Protein AF-A0A2N9Y0C2-F1 (afdb_monomer)

Sequence (133 aa):
MDKVYLPRIENPTVEQMQQYLEILRTNNGFLSLWKQLKSEPTSPGMEITLYSDNHETDIQTYMVLLGEETEEGYDVRTFYNPVAPCNPEAPEGMTYMLGDCFAASSTVRNFTMVIHVFAEFLTTGDVSKNLLN

Nearest PDB structures (foldseek):
  2f41-assembly2_C  TM=2.797E-01  e=4.053E+00  Bacillus subtilis
  3aa6-assembly1_B  TM=2.263E-01  e=3.003E+00  Gallus gallus
  5adx-assembly1_L  TM=2.136E-01  e=2.509E+00  Sus scrofa
  1bvq-assembly1_A  TM=3.627E-01  e=8.835E+00  Pseudomonas sp. CBS3
  6bju-assembly2_C  TM=3.616E-01  e=8.321E+00  Pseudomonas sp. EGD-AKN5

Mean predicted aligned error: 5.55 Å

Secondary structure (DSSP, 8-state):
-PPPPPPP-SS--HHHHHHHHHHHTTS-EEEEEEEESSSSTTSPEEEEEEEEE-TTTSS-EEEEEEEEE-SSSEEEEE-----BTTBTTS--SEEEETTEEEEGGGEES-HHHHHHHHHHHHHHSS--TTT--

Structure (mmCIF, N/CA/C/O backbone):
data_AF-A0A2N9Y0C2-F1
#
_entry.id   AF-A0A2N9Y0C2-F1
#
loop_
_atom_site.group_PDB
_atom_site.id
_atom_site.type_symbol
_atom_site.label_atom_id
_atom_site.label_alt_id
_atom_site.label_comp_id
_atom_site.label_asym_id
_atom_site.label_entity_id
_atom_site.label_seq_id
_atom_site.pdbx_PDB_ins_code
_atom_site.Cartn_x
_atom_site.Cartn_y
_atom_site.Cartn_z
_atom_site.occupancy
_atom_site.B_iso_or_equiv
_atom_site.auth_seq_id
_atom_site.auth_comp_id
_atom_site.auth_asym_id
_atom_site.auth_atom_id
_atom_site.pdbx_PDB_model_num
ATOM 1 N N . MET A 1 1 ? -10.761 3.157 -20.551 1.00 62.16 1 MET A N 1
ATOM 2 C CA . MET A 1 1 ? -10.967 2.129 -19.514 1.00 62.16 1 MET A CA 1
ATOM 3 C C . MET A 1 1 ? -12.015 2.655 -18.564 1.00 62.16 1 MET A C 1
ATOM 5 O O . MET A 1 1 ? -11.931 3.823 -18.195 1.00 62.16 1 MET A O 1
ATOM 9 N N . ASP A 1 2 ? -12.990 1.826 -18.219 1.00 83.94 2 ASP A N 1
ATOM 10 C CA . ASP A 1 2 ? -14.043 2.210 -17.285 1.00 83.94 2 ASP A CA 1
ATOM 11 C C . ASP A 1 2 ? -13.545 2.039 -15.850 1.00 83.94 2 ASP A C 1
ATOM 13 O O . ASP A 1 2 ? -12.872 1.060 -15.526 1.00 83.94 2 ASP A O 1
ATOM 17 N N . LYS A 1 3 ? -13.850 3.015 -14.991 1.00 88.88 3 LYS A N 1
ATOM 18 C CA . LYS A 1 3 ? -13.528 2.937 -13.565 1.00 88.88 3 LYS A CA 1
ATOM 19 C C . LYS A 1 3 ? -14.556 2.045 -12.877 1.00 88.88 3 LYS A C 1
ATOM 21 O O . LYS A 1 3 ? -15.756 2.294 -12.982 1.00 88.88 3 LYS A O 1
ATOM 26 N N . VAL A 1 4 ? -14.081 1.042 -12.149 1.00 93.12 4 VAL A N 1
ATOM 27 C CA . VAL A 1 4 ? -14.914 0.193 -11.293 1.00 93.12 4 VAL A CA 1
ATOM 28 C C . VAL A 1 4 ? -14.722 0.638 -9.850 1.00 93.12 4 VAL A C 1
ATOM 30 O O . VAL A 1 4 ? -13.594 0.746 -9.377 1.00 93.12 4 VAL A O 1
ATOM 33 N N . TYR A 1 5 ? -15.825 0.895 -9.153 1.00 93.62 5 TYR A N 1
ATOM 34 C CA . TYR A 1 5 ? -15.811 1.253 -7.739 1.00 93.62 5 TYR A CA 1
ATOM 35 C C . TYR A 1 5 ? -16.195 0.035 -6.911 1.00 93.62 5 TYR A C 1
ATOM 37 O O . TYR A 1 5 ? -17.277 -0.528 -7.093 1.00 93.62 5 TYR A O 1
ATOM 45 N N . LEU A 1 6 ? -15.311 -0.370 -6.002 1.00 92.00 6 LEU A N 1
ATOM 46 C CA . LEU A 1 6 ? -15.632 -1.415 -5.039 1.00 92.00 6 LEU A CA 1
ATOM 47 C C . LEU A 1 6 ? -16.633 -0.874 -4.006 1.00 92.00 6 LEU A C 1
ATOM 49 O O . LEU A 1 6 ? -16.551 0.301 -3.635 1.00 92.00 6 LEU A O 1
ATOM 53 N N . PRO A 1 7 ? -17.578 -1.699 -3.519 1.00 94.06 7 PRO A N 1
ATOM 54 C CA . PRO A 1 7 ? -18.488 -1.283 -2.461 1.00 94.06 7 PRO A CA 1
ATOM 55 C C . PRO A 1 7 ? -17.715 -0.828 -1.222 1.00 94.06 7 PRO A C 1
ATOM 57 O O . PRO A 1 7 ? -16.772 -1.494 -0.795 1.00 94.06 7 PRO A O 1
ATOM 60 N N . ARG A 1 8 ? -18.131 0.281 -0.610 1.00 93.38 8 ARG A N 1
ATOM 61 C CA . ARG A 1 8 ? -17.591 0.690 0.689 1.00 93.38 8 ARG A CA 1
ATOM 62 C C . ARG A 1 8 ? -18.041 -0.306 1.756 1.00 93.38 8 ARG A C 1
ATOM 64 O O . ARG A 1 8 ? -19.220 -0.646 1.821 1.00 93.38 8 ARG A O 1
ATOM 71 N N . ILE A 1 9 ? -17.110 -0.720 2.606 1.00 92.94 9 ILE A N 1
ATOM 72 C CA . ILE A 1 9 ? -17.375 -1.559 3.777 1.00 92.94 9 ILE A CA 1
ATOM 73 C C . ILE A 1 9 ? -16.968 -0.815 5.044 1.00 92.94 9 ILE A C 1
ATOM 75 O O . ILE A 1 9 ? -16.008 -0.045 5.045 1.00 92.94 9 ILE A O 1
ATOM 79 N N . GLU A 1 10 ? -17.719 -1.030 6.117 1.00 91.06 10 GLU A N 1
ATOM 80 C CA . GLU A 1 10 ? -17.437 -0.470 7.437 1.00 91.06 10 GLU A CA 1
ATOM 81 C C . GLU A 1 10 ? -16.928 -1.578 8.353 1.00 91.06 10 GLU A C 1
ATOM 83 O O . GLU A 1 10 ? -17.463 -2.685 8.332 1.00 91.06 10 GLU A O 1
ATOM 88 N N . ASN A 1 11 ? -15.905 -1.273 9.156 1.00 88.62 11 ASN A N 1
ATOM 89 C CA . ASN A 1 11 ? -15.286 -2.210 10.099 1.00 88.62 11 ASN A CA 1
ATOM 90 C C . ASN A 1 11 ? -14.941 -3.573 9.460 1.00 88.62 11 ASN A C 1
ATOM 92 O O . ASN A 1 11 ? -15.442 -4.607 9.914 1.00 88.62 11 ASN A O 1
ATOM 96 N N . PRO A 1 12 ? -14.122 -3.593 8.388 1.00 93.50 12 PRO A N 1
ATOM 97 C CA . PRO A 1 12 ? -13.823 -4.827 7.679 1.00 93.50 12 PRO A CA 1
ATOM 98 C C . PRO A 1 12 ? -13.111 -5.837 8.577 1.00 93.50 12 PRO A C 1
ATOM 100 O O . PRO A 1 12 ? -12.231 -5.495 9.365 1.00 93.50 12 PRO A O 1
ATOM 103 N N . THR A 1 13 ? -13.451 -7.110 8.408 1.00 93.44 13 THR A N 1
ATOM 104 C CA . THR A 1 13 ? -12.633 -8.211 8.924 1.00 93.44 13 THR A CA 1
ATOM 105 C C . THR A 1 13 ? -11.321 -8.323 8.140 1.00 93.44 13 THR A C 1
ATOM 107 O O . THR A 1 13 ? -11.212 -7.838 7.012 1.00 93.44 13 THR A O 1
ATOM 110 N N . VAL A 1 14 ? -10.329 -9.018 8.709 1.00 91.25 14 VAL A N 1
ATOM 111 C CA . VAL A 1 14 ? -9.062 -9.321 8.015 1.00 91.25 14 VAL A CA 1
ATOM 112 C C . VAL A 1 14 ? -9.319 -10.035 6.683 1.00 91.25 14 VAL A C 1
ATOM 114 O O . VAL A 1 14 ? -8.695 -9.697 5.684 1.00 91.25 14 VAL A O 1
ATOM 117 N N . GLU A 1 15 ? -10.270 -10.971 6.646 1.00 94.00 15 GLU A N 1
ATOM 118 C CA . GLU A 1 15 ? -10.625 -11.712 5.430 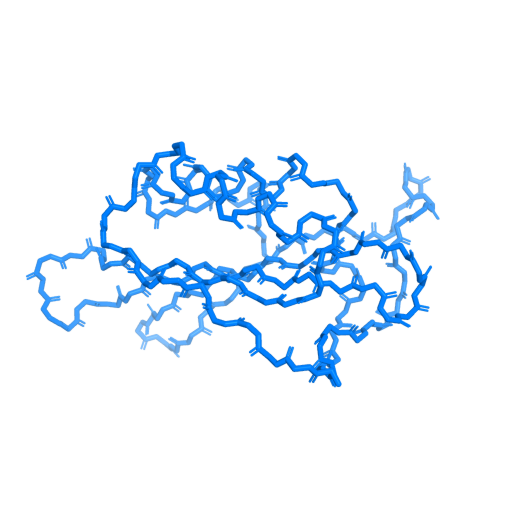1.00 94.00 15 GLU A CA 1
ATOM 119 C C . GLU A 1 15 ? -11.223 -10.796 4.351 1.00 94.00 15 GLU A C 1
ATOM 121 O O . GLU A 1 15 ? -10.797 -10.840 3.199 1.00 94.00 15 GLU A O 1
ATOM 126 N N . GLN A 1 16 ? -12.158 -9.911 4.715 1.00 95.31 16 GLN A N 1
ATOM 127 C CA . GLN A 1 16 ? -12.741 -8.946 3.772 1.00 95.31 16 GLN A CA 1
ATOM 128 C C . GLN A 1 16 ? -11.695 -7.963 3.237 1.00 95.31 16 GLN A C 1
ATOM 130 O O . GLN A 1 16 ? -11.675 -7.668 2.044 1.00 95.31 16 GLN A O 1
ATOM 135 N N . MET A 1 17 ? -10.804 -7.480 4.107 1.00 95.19 17 MET A N 1
ATOM 136 C CA . MET A 1 17 ? -9.685 -6.629 3.704 1.00 95.19 17 MET A CA 1
ATOM 137 C C . MET A 1 17 ? -8.779 -7.360 2.702 1.00 95.19 17 MET A C 1
ATOM 139 O O . MET A 1 17 ? -8.469 -6.807 1.649 1.00 95.19 17 MET A O 1
ATOM 143 N N . GLN A 1 18 ? -8.428 -8.623 2.963 1.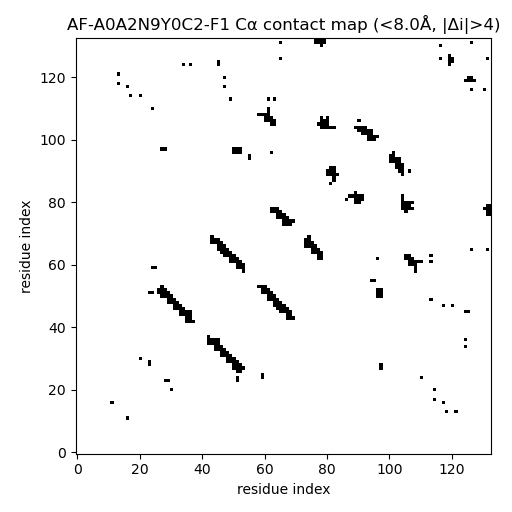00 95.50 18 GLN A N 1
ATOM 144 C CA . GLN A 1 18 ? -7.609 -9.426 2.050 1.00 95.50 18 GLN A CA 1
ATOM 145 C C . GLN A 1 18 ? -8.284 -9.648 0.693 1.00 95.50 18 GLN A C 1
ATOM 147 O O . GLN A 1 18 ? -7.626 -9.515 -0.335 1.00 95.50 18 GLN A O 1
ATOM 152 N N . GLN A 1 19 ? -9.589 -9.933 0.668 1.00 95.69 19 GLN A N 1
ATOM 153 C CA . GLN A 1 19 ? -10.349 -10.076 -0.580 1.00 95.69 19 GLN A CA 1
ATOM 154 C C . GLN A 1 19 ? -10.292 -8.803 -1.431 1.00 95.69 19 GLN A C 1
ATOM 156 O O . GLN A 1 19 ? -10.140 -8.873 -2.648 1.00 95.69 19 GLN A O 1
ATOM 161 N N . TYR A 1 20 ? -10.387 -7.639 -0.789 1.00 96.00 20 TYR A N 1
ATOM 162 C CA . TYR A 1 20 ? -10.306 -6.351 -1.468 1.00 96.00 20 TYR A CA 1
ATOM 163 C C . TYR A 1 20 ? -8.897 -6.051 -1.985 1.00 96.00 20 TYR A C 1
ATOM 165 O O . TYR A 1 20 ? -8.749 -5.577 -3.110 1.00 96.00 20 TYR A O 1
ATOM 173 N N . LEU A 1 21 ? -7.861 -6.356 -1.199 1.00 96.81 21 LEU A N 1
ATOM 174 C CA . LEU A 1 21 ? -6.479 -6.237 -1.659 1.00 96.81 21 LEU A CA 1
ATOM 175 C C . LEU A 1 21 ? -6.221 -7.137 -2.871 1.00 96.81 21 LEU A C 1
ATOM 177 O O . LEU A 1 21 ? -5.622 -6.681 -3.841 1.00 96.81 21 LEU A O 1
ATOM 181 N N . GLU A 1 22 ? -6.685 -8.390 -2.847 1.00 97.12 22 GLU A N 1
ATOM 182 C CA . GLU A 1 22 ? -6.428 -9.373 -3.910 1.00 97.12 22 GLU A CA 1
ATOM 183 C C . GLU A 1 22 ? -6.946 -8.907 -5.280 1.00 97.12 22 GLU A C 1
ATOM 185 O O . GLU A 1 22 ? -6.348 -9.223 -6.308 1.00 97.12 22 GLU A O 1
ATOM 190 N N . ILE A 1 23 ? -7.996 -8.079 -5.315 1.00 96.19 23 ILE A N 1
ATOM 191 C CA . ILE A 1 23 ? -8.464 -7.436 -6.551 1.00 96.19 23 ILE A CA 1
ATOM 192 C C . ILE A 1 23 ? -7.347 -6.592 -7.180 1.00 96.19 23 ILE A C 1
ATOM 194 O O . ILE A 1 23 ? -7.135 -6.658 -8.389 1.00 96.19 23 ILE A O 1
ATOM 198 N N . LEU A 1 24 ? -6.584 -5.846 -6.380 1.00 96.12 24 LEU A N 1
ATOM 199 C CA . LEU A 1 24 ? -5.495 -4.986 -6.854 1.00 96.12 24 LEU A CA 1
ATOM 200 C C . LEU A 1 24 ? -4.202 -5.742 -7.174 1.00 96.12 24 LEU A C 1
ATOM 202 O O . LEU A 1 24 ? -3.277 -5.145 -7.719 1.00 96.12 24 LEU A O 1
ATOM 206 N N . ARG A 1 25 ? -4.129 -7.054 -6.921 1.00 96.12 25 ARG A N 1
ATOM 207 C CA . ARG A 1 25 ? -2.948 -7.870 -7.249 1.00 96.12 25 ARG A CA 1
ATOM 208 C C . ARG A 1 25 ? -2.623 -7.902 -8.746 1.00 96.12 25 ARG A C 1
ATOM 210 O O . ARG A 1 25 ? -1.492 -8.171 -9.134 1.00 96.12 25 ARG A O 1
ATOM 217 N N . THR A 1 26 ? -3.627 -7.702 -9.595 1.00 94.25 26 THR A N 1
ATOM 218 C CA . THR A 1 26 ? -3.477 -7.745 -11.063 1.00 94.25 26 THR A CA 1
ATOM 219 C C . THR A 1 26 ? -4.184 -6.596 -11.776 1.00 94.25 26 THR A C 1
ATOM 221 O O . THR A 1 26 ? -4.174 -6.537 -13.002 1.00 94.25 26 THR A O 1
ATOM 224 N N . ASN A 1 27 ? -4.819 -5.699 -11.018 1.00 95.12 27 ASN A N 1
ATOM 225 C CA . ASN A 1 27 ? -5.579 -4.579 -11.552 1.00 95.12 27 ASN A CA 1
ATOM 226 C C . ASN A 1 27 ? -4.986 -3.266 -11.054 1.00 95.12 27 ASN A C 1
ATOM 228 O O . ASN A 1 27 ? -4.612 -3.149 -9.885 1.00 95.12 27 ASN A O 1
ATOM 232 N N . ASN A 1 28 ? -4.984 -2.268 -11.934 1.00 96.00 28 ASN A N 1
ATOM 233 C CA . ASN A 1 28 ? -4.568 -0.921 -11.579 1.00 96.00 28 ASN A CA 1
ATOM 234 C C . ASN A 1 28 ? -5.687 -0.212 -10.820 1.00 96.00 28 ASN A C 1
ATOM 236 O O . ASN A 1 28 ? -6.867 -0.316 -11.167 1.00 96.00 28 ASN A O 1
ATOM 240 N N . GLY A 1 29 ? -5.313 0.529 -9.789 1.00 96.38 29 GLY A N 1
ATOM 241 C CA . GLY A 1 29 ? -6.255 1.249 -8.952 1.00 96.38 29 GLY A CA 1
ATOM 242 C C . GLY A 1 29 ? -5.674 1.552 -7.586 1.00 96.38 29 GLY A C 1
ATOM 243 O O . GLY A 1 29 ? -4.492 1.327 -7.328 1.00 96.38 29 GLY A O 1
ATOM 244 N N . PHE A 1 30 ? -6.524 2.070 -6.711 1.00 96.69 30 PHE A N 1
ATOM 245 C CA . PHE A 1 30 ? -6.151 2.343 -5.336 1.00 96.69 30 PHE A CA 1
ATOM 246 C C . PHE A 1 30 ? -7.202 1.815 -4.368 1.00 96.69 30 PHE A C 1
ATOM 248 O O . PHE A 1 30 ? -8.372 1.639 -4.722 1.00 96.69 30 PHE A O 1
ATOM 255 N N . LEU A 1 31 ? -6.767 1.566 -3.140 1.00 96.75 31 LEU A N 1
ATOM 256 C CA . LEU A 1 31 ? -7.622 1.187 -2.029 1.00 96.75 31 LEU A CA 1
ATOM 257 C C . LEU A 1 31 ? -7.157 1.907 -0.775 1.00 96.75 31 LEU A C 1
ATOM 259 O O . LEU A 1 31 ? -5.978 1.842 -0.442 1.00 96.75 31 LEU A O 1
ATOM 263 N N . SER A 1 32 ? -8.098 2.515 -0.061 1.00 95.31 32 SER A N 1
ATOM 264 C CA . SER A 1 32 ? -7.827 3.202 1.199 1.00 95.31 32 SER A CA 1
ATOM 265 C C . SER A 1 32 ? -8.593 2.560 2.346 1.00 95.31 32 SER A C 1
ATOM 267 O O . SER A 1 32 ? -9.755 2.169 2.199 1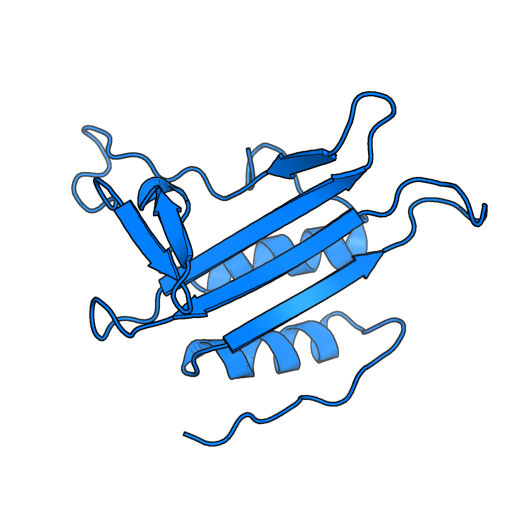.00 95.31 32 SER A O 1
ATOM 269 N N . LEU A 1 33 ? -7.946 2.479 3.502 1.00 93.94 33 LEU A N 1
ATOM 270 C CA . LEU A 1 33 ? -8.555 2.117 4.771 1.00 93.94 33 LEU A CA 1
ATOM 271 C C . LEU A 1 33 ? -8.265 3.234 5.773 1.00 93.94 33 LEU A C 1
ATOM 273 O O . LEU A 1 33 ? -7.117 3.578 6.031 1.00 93.94 33 LEU A O 1
ATOM 277 N N . TRP A 1 34 ? -9.327 3.786 6.347 1.00 90.00 34 TRP A N 1
ATOM 278 C CA . TRP A 1 34 ? -9.242 4.866 7.319 1.00 90.00 34 TRP A CA 1
ATOM 279 C C . TRP A 1 34 ? -9.610 4.361 8.709 1.00 90.00 34 TRP A C 1
ATOM 281 O O . TRP A 1 34 ? -10.566 3.593 8.863 1.00 90.00 34 TRP A O 1
ATOM 291 N N . LYS A 1 35 ? -8.870 4.811 9.724 1.00 84.56 35 LYS A N 1
ATOM 292 C CA . LYS A 1 35 ? -9.144 4.508 11.126 1.00 84.56 35 LYS A CA 1
ATOM 293 C C . LYS A 1 35 ? -9.056 5.775 11.965 1.00 84.56 35 LYS A C 1
ATOM 295 O O . LYS A 1 35 ? -8.060 6.493 11.947 1.00 84.56 35 LYS A O 1
ATOM 300 N N . GLN A 1 36 ? -10.094 6.010 12.758 1.00 75.56 36 GLN A N 1
ATOM 301 C CA . GLN A 1 36 ? -10.088 7.056 13.771 1.00 75.56 36 GLN A CA 1
ATOM 302 C C . GLN A 1 36 ? -9.399 6.529 15.035 1.00 75.56 36 GLN A C 1
ATOM 304 O O . GLN A 1 36 ? -9.809 5.506 15.586 1.00 75.56 36 GLN A O 1
ATOM 309 N N . LEU A 1 37 ? -8.347 7.211 15.495 1.00 65.00 37 LEU A N 1
ATOM 310 C CA . LEU A 1 37 ? -7.542 6.766 16.640 1.00 65.00 37 LEU A CA 1
ATOM 311 C C . LEU A 1 37 ? -8.240 6.957 17.999 1.00 65.00 37 LEU A C 1
ATOM 313 O O . LEU A 1 37 ? -7.897 6.270 18.961 1.00 65.00 37 LEU A O 1
ATOM 317 N N . LYS A 1 38 ? -9.224 7.864 18.107 1.00 59.06 38 LYS A N 1
ATOM 318 C CA . LYS A 1 38 ? -9.963 8.122 19.356 1.00 59.06 38 LYS A CA 1
ATOM 319 C C . LYS A 1 38 ? -11.456 8.320 19.117 1.00 59.06 38 LYS A C 1
ATOM 321 O O . LYS A 1 38 ? -11.889 8.706 18.039 1.00 59.06 38 LYS A O 1
ATOM 326 N N . SER A 1 39 ? -12.231 8.144 20.183 1.00 55.16 39 SER A N 1
ATOM 327 C CA . SER A 1 39 ? -13.670 8.430 20.263 1.00 55.16 39 SER A CA 1
ATOM 328 C C . SER A 1 39 ? -14.035 9.920 20.158 1.00 55.16 39 SER A C 1
ATOM 330 O O . SER A 1 39 ? -15.204 10.268 20.307 1.00 55.16 39 SER A O 1
ATOM 332 N N . GLU A 1 40 ? -13.060 10.807 19.944 1.00 52.78 40 GLU A N 1
ATOM 333 C CA . GLU A 1 40 ? -13.294 12.238 19.763 1.00 52.78 40 GLU A CA 1
ATOM 334 C C . GLU A 1 40 ? -13.351 12.588 18.266 1.00 52.78 40 GLU A C 1
ATOM 336 O O . GLU A 1 40 ? -12.424 12.234 17.531 1.00 52.78 40 GLU A O 1
ATOM 341 N N . PRO A 1 41 ? -14.388 13.317 17.801 1.00 54.84 41 PRO A N 1
ATOM 342 C CA . PRO A 1 41 ? -14.566 13.694 16.392 1.00 54.84 41 PRO A CA 1
ATOM 343 C C . PRO A 1 41 ? -13.396 14.475 15.780 1.00 54.84 41 PRO A C 1
ATOM 345 O O . PRO A 1 41 ? -13.296 14.560 14.563 1.00 54.84 41 PRO A O 1
ATOM 348 N N . THR A 1 42 ? -12.553 15.070 16.623 1.00 54.56 42 THR A N 1
ATOM 349 C CA . THR A 1 42 ? -11.437 15.951 16.258 1.00 54.56 42 THR A CA 1
ATOM 350 C C . THR A 1 42 ? -10.068 15.293 16.411 1.00 54.56 42 THR A C 1
ATOM 352 O O . THR A 1 42 ? -9.059 15.959 16.210 1.00 54.56 42 THR A O 1
ATOM 355 N N . SER A 1 43 ? -10.003 14.023 16.827 1.00 57.88 43 SER A N 1
ATOM 356 C CA . SER A 1 43 ? -8.723 13.318 16.906 1.00 57.88 43 SER A CA 1
ATOM 357 C C . SER A 1 43 ? -8.184 13.076 15.500 1.00 57.88 43 SER A C 1
ATOM 359 O O . SER A 1 43 ? -8.962 12.619 14.658 1.00 57.88 43 SER A O 1
ATOM 361 N N . PRO A 1 44 ? -6.877 13.285 15.270 1.00 64.12 44 PRO A N 1
ATOM 362 C CA . PRO A 1 44 ? -6.266 12.982 13.988 1.00 64.12 44 PRO A CA 1
ATOM 363 C C . PRO A 1 44 ? -6.552 11.535 13.585 1.00 64.12 44 PRO A C 1
ATOM 365 O O . PRO A 1 44 ? -6.487 10.608 14.406 1.00 64.12 44 PRO A O 1
ATOM 368 N N . GLY A 1 45 ? -6.965 11.370 12.332 1.00 79.31 45 GLY A N 1
ATOM 369 C CA . GLY A 1 45 ? -7.185 10.066 11.724 1.00 79.31 45 GLY A CA 1
ATOM 370 C C . GLY A 1 45 ? -5.896 9.530 11.115 1.00 79.31 45 GLY A C 1
ATOM 371 O O . GLY A 1 45 ? -5.019 10.299 10.725 1.00 79.31 45 GLY A O 1
ATOM 372 N N . MET A 1 46 ? -5.810 8.208 10.998 1.00 89.88 46 MET A N 1
ATOM 373 C CA . MET A 1 46 ? -4.814 7.573 10.143 1.00 89.88 46 MET A CA 1
ATOM 374 C C . MET A 1 46 ? -5.489 6.992 8.907 1.00 89.88 46 MET A C 1
ATOM 376 O O . MET A 1 46 ? -6.566 6.390 8.985 1.00 89.88 46 MET A O 1
ATOM 380 N N . GLU A 1 47 ? -4.835 7.152 7.766 1.00 93.00 47 GLU A N 1
ATOM 381 C CA . GLU A 1 47 ? -5.248 6.567 6.498 1.00 93.00 47 GLU A CA 1
ATOM 382 C C . GLU A 1 47 ? -4.103 5.744 5.928 1.00 93.00 47 GLU A C 1
ATOM 384 O O . GLU A 1 47 ? -2.991 6.241 5.777 1.00 93.00 47 GLU A O 1
ATOM 389 N N . ILE A 1 48 ? -4.388 4.495 5.577 1.00 95.88 48 ILE A N 1
ATOM 390 C CA . ILE A 1 48 ? -3.490 3.693 4.760 1.00 95.88 48 ILE A CA 1
ATOM 391 C C . ILE A 1 48 ? -4.062 3.553 3.350 1.00 95.88 48 ILE A C 1
ATOM 393 O O . ILE A 1 48 ? -5.198 3.111 3.177 1.00 95.88 48 ILE A O 1
ATOM 397 N N . THR A 1 49 ? -3.259 3.888 2.344 1.00 96.94 49 THR A N 1
ATOM 398 C CA . THR A 1 49 ? -3.635 3.844 0.929 1.00 96.94 49 THR A CA 1
ATOM 399 C C . THR A 1 49 ? -2.663 2.971 0.148 1.00 96.94 49 THR A C 1
ATOM 401 O O . THR A 1 49 ? -1.457 3.196 0.172 1.00 96.94 49 THR A O 1
ATOM 404 N N . LEU A 1 50 ? -3.189 1.984 -0.573 1.00 97.94 50 LEU A N 1
ATOM 405 C CA . LEU A 1 50 ? -2.477 1.188 -1.566 1.00 97.94 50 LEU A CA 1
ATOM 406 C C . LEU A 1 50 ? -2.707 1.793 -2.947 1.00 97.94 50 LEU A C 1
ATOM 408 O O . LEU A 1 50 ? -3.854 1.941 -3.354 1.00 97.94 50 LEU A O 1
ATOM 412 N N . TYR A 1 51 ? -1.634 2.024 -3.690 1.00 97.44 51 TYR A N 1
ATOM 413 C CA . TYR A 1 51 ? -1.644 2.212 -5.135 1.00 97.44 51 TYR A CA 1
ATOM 414 C C . TYR A 1 51 ? -1.123 0.943 -5.800 1.00 97.44 51 TYR A C 1
ATOM 416 O O . TYR A 1 51 ? -0.108 0.388 -5.376 1.00 97.44 51 TYR A O 1
ATOM 424 N N . SER A 1 52 ? -1.801 0.506 -6.854 1.00 97.12 52 SER A N 1
ATOM 425 C CA . SER A 1 52 ? -1.389 -0.605 -7.703 1.00 97.12 52 SER A CA 1
ATOM 426 C C . SER A 1 52 ? -1.351 -0.128 -9.146 1.00 97.12 52 SER A C 1
ATOM 428 O O . SER A 1 52 ? -2.352 0.389 -9.648 1.00 97.12 52 SER A O 1
ATOM 430 N N . ASP A 1 53 ? -0.203 -0.277 -9.799 1.00 96.25 53 ASP A N 1
ATOM 431 C CA . ASP A 1 53 ? -0.014 0.133 -11.187 1.00 96.25 53 ASP A CA 1
ATOM 432 C C . ASP A 1 53 ? 0.992 -0.779 -11.911 1.00 96.25 53 ASP A C 1
ATOM 434 O O . ASP A 1 53 ? 1.940 -1.287 -11.313 1.00 96.25 53 ASP A O 1
ATOM 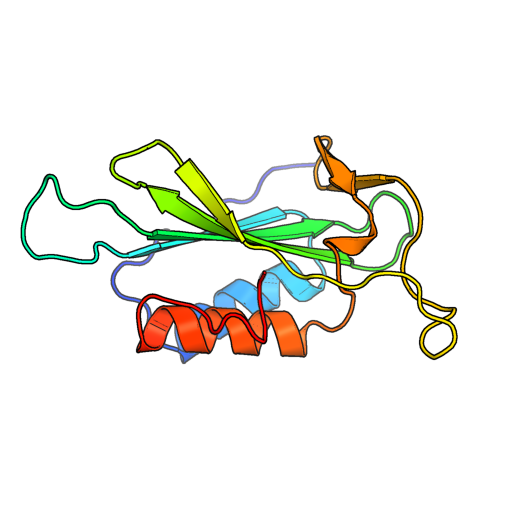438 N N . ASN A 1 54 ? 0.782 -0.996 -13.205 1.00 93.50 54 ASN A N 1
ATOM 439 C CA . ASN A 1 54 ? 1.682 -1.714 -14.101 1.00 93.50 54 ASN A CA 1
ATOM 440 C C . ASN A 1 54 ? 2.016 -0.931 -15.384 1.00 93.50 54 ASN A C 1
ATOM 442 O O . ASN A 1 54 ? 2.765 -1.443 -16.215 1.00 93.50 54 ASN A O 1
ATOM 446 N N . HIS A 1 55 ? 1.506 0.295 -15.554 1.00 85.25 55 HIS A N 1
ATOM 447 C CA . HIS A 1 55 ? 1.569 1.037 -16.815 1.00 85.25 55 HIS A CA 1
ATOM 448 C C . HIS A 1 55 ? 2.992 1.320 -17.321 1.00 85.25 55 HIS A C 1
ATOM 450 O O . HIS A 1 55 ? 3.192 1.406 -18.530 1.00 85.25 55 HIS A O 1
ATOM 456 N N . GLU A 1 56 ? 3.980 1.456 -16.432 1.00 79.44 56 GLU A N 1
ATOM 457 C CA . GLU A 1 56 ? 5.362 1.758 -16.833 1.00 79.44 56 GLU A CA 1
ATOM 458 C C . GLU A 1 56 ? 6.196 0.529 -17.199 1.00 79.44 56 GLU A C 1
ATOM 460 O O . GLU A 1 56 ? 7.142 0.642 -17.977 1.00 79.44 56 GLU A O 1
ATOM 465 N N . THR A 1 57 ? 5.903 -0.635 -16.609 1.00 78.69 57 THR A N 1
ATOM 466 C CA . THR A 1 57 ? 6.827 -1.785 -16.649 1.00 78.69 57 THR A CA 1
ATOM 467 C C . THR A 1 57 ? 6.180 -3.110 -17.044 1.00 78.69 57 THR A C 1
ATOM 469 O O . THR A 1 57 ? 6.873 -4.124 -17.040 1.00 78.69 57 THR A O 1
ATOM 472 N N . ASP A 1 58 ? 4.871 -3.130 -17.328 1.00 86.19 58 ASP A N 1
ATOM 473 C CA . ASP A 1 58 ? 4.027 -4.332 -17.484 1.00 86.19 58 ASP A CA 1
ATOM 474 C C . ASP A 1 58 ? 4.051 -5.287 -16.267 1.00 86.19 58 ASP A C 1
ATOM 476 O O . ASP A 1 58 ? 3.422 -6.347 -16.264 1.00 86.19 58 ASP A O 1
ATOM 480 N N . ILE A 1 59 ? 4.757 -4.909 -15.198 1.00 89.75 59 ILE A N 1
ATOM 481 C CA . ILE A 1 59 ? 4.882 -5.644 -13.946 1.00 89.75 59 ILE A CA 1
ATOM 482 C C . ILE A 1 59 ? 4.084 -4.894 -12.888 1.00 89.75 59 ILE A C 1
ATOM 484 O O . ILE A 1 59 ? 4.314 -3.705 -12.655 1.00 89.75 59 ILE A O 1
ATOM 488 N N . GLN A 1 60 ? 3.180 -5.607 -12.210 1.00 94.50 60 GLN A N 1
ATOM 489 C CA . GLN A 1 60 ? 2.407 -5.019 -11.123 1.00 94.50 60 GLN A CA 1
ATOM 490 C C . GLN A 1 60 ? 3.341 -4.520 -10.021 1.00 94.50 60 GLN A C 1
ATOM 492 O O . GLN A 1 60 ? 4.126 -5.277 -9.441 1.00 94.50 60 GLN A O 1
ATOM 497 N N . THR A 1 61 ? 3.236 -3.229 -9.757 1.00 94.69 61 THR A N 1
ATOM 498 C CA . THR A 1 61 ? 4.017 -2.495 -8.777 1.00 94.69 61 THR A CA 1
ATOM 499 C C . THR A 1 61 ? 3.055 -1.879 -7.774 1.00 94.69 61 THR A C 1
ATOM 501 O O . THR A 1 61 ? 1.948 -1.463 -8.118 1.00 94.69 61 THR A O 1
ATOM 504 N N . TYR A 1 62 ? 3.467 -1.871 -6.512 1.00 96.12 62 TYR A N 1
ATOM 505 C CA . TYR A 1 62 ? 2.643 -1.445 -5.395 1.00 96.12 62 TYR A CA 1
ATOM 506 C C . TYR A 1 62 ? 3.346 -0.347 -4.612 1.00 96.12 62 TYR A C 1
ATOM 508 O O . TYR A 1 62 ? 4.548 -0.428 -4.360 1.00 96.12 62 TYR A O 1
ATOM 516 N N . MET A 1 63 ? 2.576 0.633 -4.161 1.00 96.25 63 MET A N 1
ATOM 517 C CA . MET A 1 63 ? 3.022 1.658 -3.225 1.00 96.25 63 MET A CA 1
ATOM 518 C C . MET A 1 63 ? 2.006 1.757 -2.098 1.00 96.25 63 MET A C 1
ATOM 520 O O . MET A 1 63 ? 0.804 1.743 -2.351 1.00 96.25 63 MET A O 1
ATOM 524 N N . VAL A 1 64 ? 2.481 1.849 -0.861 1.00 97.56 64 VAL A N 1
ATOM 525 C CA . VAL A 1 64 ? 1.618 2.014 0.308 1.00 97.56 64 VAL A CA 1
ATOM 526 C C . VAL A 1 64 ? 1.992 3.303 1.012 1.00 97.56 64 VAL A C 1
ATOM 528 O O . VAL A 1 64 ? 3.148 3.474 1.379 1.00 97.56 64 VAL A O 1
ATOM 531 N N . LEU A 1 65 ? 1.010 4.178 1.206 1.00 96.38 65 LEU A N 1
ATOM 532 C CA . LEU A 1 65 ? 1.145 5.418 1.960 1.00 96.38 65 LEU A CA 1
ATOM 533 C C . LEU A 1 65 ? 0.356 5.283 3.259 1.00 96.38 65 LEU A C 1
ATOM 535 O O . LEU A 1 65 ? -0.842 5.021 3.217 1.00 96.38 65 LEU A O 1
ATOM 539 N N . LEU A 1 66 ? 1.021 5.457 4.395 1.00 95.94 66 LEU A N 1
ATOM 540 C CA . LEU A 1 66 ? 0.387 5.620 5.697 1.00 95.94 66 LEU A CA 1
ATOM 541 C C . LEU A 1 66 ? 0.477 7.091 6.085 1.00 95.94 66 LEU A C 1
ATOM 543 O O . LEU A 1 66 ? 1.564 7.583 6.382 1.00 95.94 66 LEU A O 1
ATOM 547 N N . GLY A 1 67 ? -0.659 7.770 6.052 1.00 93.12 67 GLY A N 1
ATOM 548 C CA . GLY A 1 67 ? -0.790 9.168 6.415 1.00 93.12 67 GLY A CA 1
ATOM 549 C C . GLY A 1 67 ? -1.361 9.352 7.814 1.00 93.12 67 GLY A C 1
ATOM 550 O O . GLY A 1 67 ? -2.303 8.659 8.208 1.00 93.12 67 GLY A O 1
ATOM 551 N N . GLU A 1 68 ? -0.802 10.306 8.544 1.00 89.38 68 GLU A N 1
ATOM 552 C CA . GLU A 1 68 ? -1.208 10.687 9.892 1.00 89.38 68 GLU A CA 1
ATOM 553 C C . GLU A 1 68 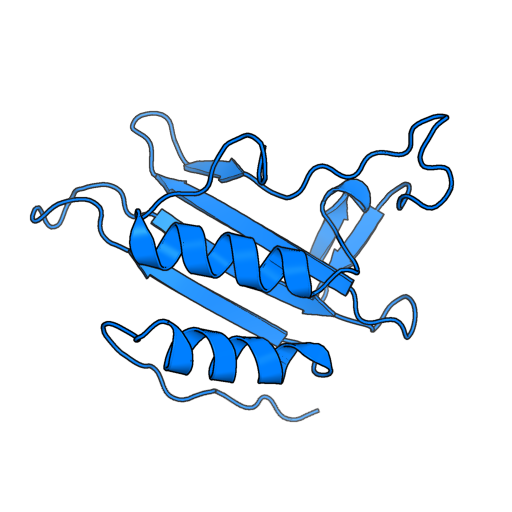? -1.316 12.211 9.977 1.00 89.38 68 GLU A C 1
ATOM 555 O O . GLU A 1 68 ? -0.377 12.937 9.650 1.00 89.38 68 GLU A O 1
ATOM 560 N N . GLU A 1 69 ? -2.465 12.704 10.433 1.00 83.50 69 GLU A N 1
ATOM 561 C CA . GLU A 1 69 ? -2.576 14.098 10.858 1.00 83.50 69 GLU A CA 1
ATOM 562 C C . GLU A 1 69 ? -1.846 14.280 12.198 1.00 83.50 69 GLU A C 1
ATOM 564 O O . GLU A 1 69 ? -2.071 13.543 13.156 1.00 83.50 69 GLU A O 1
ATOM 569 N N . THR A 1 70 ? -0.978 15.278 12.290 1.00 78.12 70 THR A N 1
ATOM 570 C CA . THR A 1 70 ? -0.245 15.621 13.512 1.00 78.12 70 THR A CA 1
ATOM 571 C C . THR A 1 70 ? -0.564 17.057 13.924 1.00 78.12 70 THR A C 1
ATOM 573 O O . THR A 1 70 ? -1.188 17.815 13.182 1.00 78.12 70 THR A O 1
ATOM 576 N N . GLU A 1 71 ? -0.140 17.469 15.122 1.00 75.75 71 GLU A N 1
ATOM 577 C CA . GLU A 1 71 ? -0.282 18.872 15.548 1.00 75.75 71 GLU A CA 1
ATOM 578 C C . GLU A 1 71 ? 0.517 19.842 14.655 1.00 75.75 71 GLU A C 1
ATOM 580 O O . GLU A 1 71 ? 0.187 21.025 14.575 1.00 75.75 71 GLU A O 1
ATOM 585 N N . GLU A 1 72 ? 1.553 19.343 13.972 1.00 77.31 72 GLU A N 1
ATOM 586 C CA . GLU A 1 72 ? 2.472 20.129 13.143 1.00 77.31 72 GLU A CA 1
ATOM 587 C C . GLU A 1 72 ? 2.148 20.060 11.641 1.00 77.31 72 GLU A C 1
ATOM 589 O O . GLU A 1 72 ? 2.680 20.854 10.861 1.00 77.31 72 GLU A O 1
ATOM 594 N N . GLY A 1 73 ? 1.262 19.154 11.215 1.00 81.19 73 GLY A N 1
ATOM 595 C CA . GLY A 1 73 ? 0.897 18.994 9.812 1.00 81.19 73 GLY A CA 1
ATOM 596 C C . GLY A 1 73 ? 0.405 17.593 9.466 1.00 81.19 73 GLY A C 1
ATOM 597 O O . GLY A 1 73 ? -0.454 17.037 10.142 1.00 81.19 73 GLY A O 1
ATOM 598 N N . TYR A 1 74 ? 0.913 17.050 8.361 1.00 83.62 74 TYR A N 1
ATOM 599 C CA . TYR A 1 74 ? 0.559 15.724 7.864 1.00 83.62 74 TYR A CA 1
ATOM 600 C C . TYR A 1 74 ? 1.835 14.949 7.557 1.00 83.62 74 TYR A C 1
ATOM 602 O O . TYR A 1 74 ? 2.610 15.356 6.687 1.00 83.62 74 TYR A O 1
ATOM 610 N N . ASP A 1 75 ? 2.033 13.846 8.269 1.00 89.75 75 ASP A N 1
ATOM 611 C CA . ASP A 1 75 ? 3.182 12.966 8.097 1.00 89.75 75 ASP A CA 1
ATOM 612 C C . ASP A 1 75 ? 2.790 11.762 7.243 1.00 89.75 75 ASP A C 1
ATOM 614 O O . ASP A 1 75 ? 1.716 11.183 7.405 1.00 89.75 75 ASP A O 1
ATOM 618 N N . VAL A 1 76 ? 3.679 11.369 6.328 1.00 92.06 76 VAL A N 1
ATOM 619 C CA . VAL A 1 76 ? 3.475 10.220 5.439 1.00 92.06 76 VAL A CA 1
ATOM 620 C C . VAL A 1 76 ? 4.647 9.264 5.569 1.00 92.06 76 VAL A C 1
ATOM 622 O O . VAL A 1 76 ? 5.794 9.655 5.365 1.00 92.06 76 VAL A O 1
ATOM 625 N N . ARG A 1 77 ? 4.342 7.997 5.851 1.00 94.75 77 ARG A N 1
ATOM 626 C CA . ARG A 1 77 ? 5.291 6.880 5.810 1.00 94.75 77 ARG A CA 1
ATOM 627 C C . ARG A 1 77 ? 4.998 5.983 4.621 1.00 94.75 77 ARG A C 1
ATOM 629 O O . ARG A 1 77 ? 3.838 5.743 4.286 1.00 94.75 77 ARG A O 1
ATOM 636 N N . THR A 1 78 ? 6.044 5.454 4.000 1.00 95.56 78 THR A N 1
ATOM 637 C CA . THR A 1 78 ? 5.927 4.558 2.841 1.00 95.56 78 THR A CA 1
ATOM 638 C C . THR A 1 78 ? 6.966 3.444 2.915 1.00 95.56 78 THR A C 1
ATOM 640 O O . THR A 1 78 ? 7.814 3.419 3.806 1.00 95.56 78 THR A O 1
ATOM 643 N N . PHE A 1 79 ? 6.914 2.478 1.997 1.00 92.94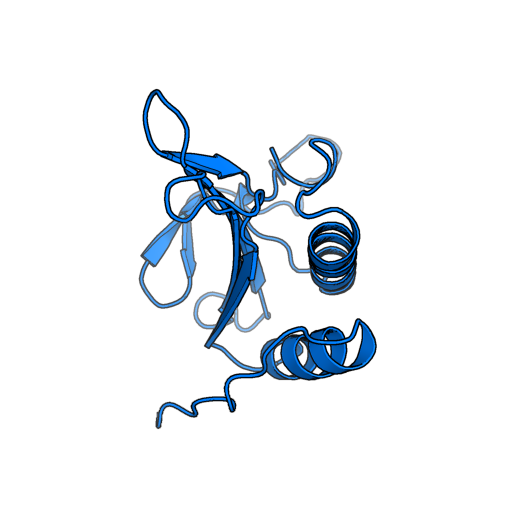 79 PHE A N 1
ATOM 644 C CA . PHE A 1 79 ? 8.026 1.546 1.848 1.00 92.94 79 PHE A CA 1
ATOM 645 C C . PHE A 1 79 ? 9.324 2.306 1.573 1.00 92.94 79 PHE A C 1
ATOM 647 O O . PHE A 1 79 ? 9.333 3.307 0.862 1.00 92.94 79 PHE A O 1
ATOM 654 N N . TYR A 1 80 ? 10.428 1.786 2.099 1.00 87.00 80 TYR A N 1
ATOM 655 C CA . TYR A 1 80 ? 11.761 2.275 1.782 1.00 87.00 80 TYR A CA 1
ATOM 656 C C . TYR A 1 80 ? 12.600 1.123 1.232 1.00 87.00 80 TYR A C 1
ATOM 658 O O . TYR A 1 80 ? 13.156 0.316 1.976 1.00 87.00 80 TYR A O 1
ATOM 666 N N . ASN A 1 81 ? 12.657 1.041 -0.094 1.00 81.88 81 ASN A N 1
ATOM 667 C CA . ASN A 1 81 ? 13.366 0.020 -0.858 1.00 81.88 81 ASN A CA 1
ATOM 668 C C . ASN A 1 81 ? 14.459 0.666 -1.736 1.00 81.88 81 ASN A C 1
ATOM 670 O O . ASN A 1 81 ? 14.345 0.666 -2.964 1.00 81.88 81 ASN A O 1
ATOM 674 N N . PRO A 1 82 ? 15.489 1.295 -1.136 1.00 73.31 82 PRO A N 1
ATOM 675 C CA . PRO A 1 82 ? 16.560 1.928 -1.894 1.00 73.31 82 PRO A CA 1
ATOM 676 C C . PRO A 1 82 ? 17.468 0.883 -2.546 1.00 73.31 82 PRO A C 1
ATOM 678 O O . PRO A 1 82 ? 17.645 -0.225 -2.028 1.00 73.31 82 PRO A O 1
ATOM 681 N N . VAL A 1 83 ? 18.141 1.277 -3.627 1.00 66.38 83 VAL A N 1
ATOM 682 C CA . VAL A 1 83 ? 19.267 0.499 -4.146 1.00 66.38 83 VAL A CA 1
ATOM 683 C C . VAL A 1 83 ? 20.380 0.448 -3.116 1.00 66.38 83 VAL A C 1
ATOM 685 O O . VAL A 1 83 ? 20.860 1.465 -2.616 1.00 66.38 83 VAL A O 1
ATOM 688 N N . ALA A 1 84 ? 20.793 -0.773 -2.80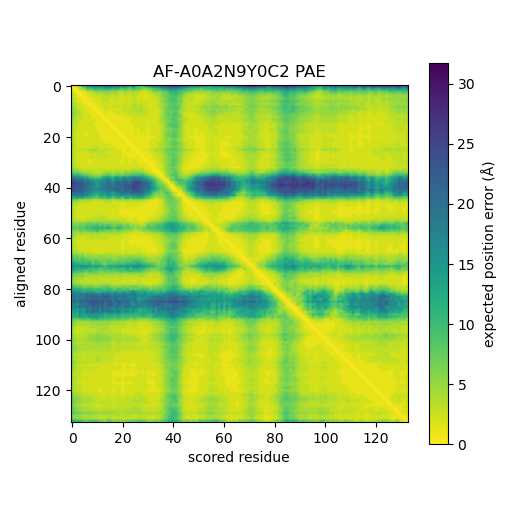3 1.00 60.53 84 ALA A N 1
ATOM 689 C CA . ALA A 1 84 ? 21.910 -1.063 -1.926 1.00 60.53 84 ALA A CA 1
ATOM 690 C C . ALA A 1 84 ? 22.859 -2.035 -2.639 1.00 60.53 84 ALA A C 1
ATOM 692 O O . ALA A 1 84 ? 22.415 -2.797 -3.497 1.00 60.53 84 ALA A O 1
ATOM 693 N N . PRO A 1 85 ? 24.147 -2.111 -2.255 1.00 58.34 85 PRO A N 1
ATOM 694 C CA . PRO A 1 85 ? 25.066 -3.120 -2.795 1.00 58.34 85 PRO A CA 1
ATOM 695 C C . PRO A 1 85 ? 24.546 -4.562 -2.649 1.00 58.34 85 PRO A C 1
ATOM 697 O O . PRO A 1 85 ? 24.936 -5.445 -3.405 1.00 58.34 85 PRO A O 1
ATOM 700 N N . CYS A 1 86 ? 23.662 -4.798 -1.673 1.00 60.19 86 CYS A N 1
ATOM 701 C CA . CYS A 1 86 ? 22.981 -6.067 -1.420 1.00 60.19 86 CYS A CA 1
ATOM 702 C C . CYS A 1 86 ? 21.603 -6.208 -2.101 1.00 60.19 86 CYS A C 1
ATOM 704 O O . CYS A 1 86 ? 21.013 -7.280 -2.012 1.00 60.19 86 CYS A O 1
ATOM 706 N N . ASN A 1 87 ? 21.095 -5.166 -2.767 1.00 59.81 87 ASN A N 1
ATOM 707 C CA . ASN A 1 87 ? 19.840 -5.173 -3.521 1.00 59.81 87 ASN A CA 1
ATOM 708 C C . ASN A 1 87 ? 19.991 -4.397 -4.848 1.00 59.81 87 ASN A C 1
ATOM 710 O O . ASN A 1 87 ? 19.457 -3.295 -4.987 1.00 59.81 87 ASN A O 1
ATOM 714 N N . PRO A 1 88 ? 20.748 -4.941 -5.819 1.00 62.28 88 PRO A N 1
ATOM 715 C CA . PRO A 1 88 ? 20.964 -4.301 -7.118 1.00 62.28 88 PRO A CA 1
ATOM 716 C C . PRO A 1 88 ? 19.707 -4.280 -8.006 1.00 62.28 88 PRO A C 1
ATOM 718 O O . PRO A 1 88 ? 19.717 -3.629 -9.044 1.00 62.28 88 PRO A O 1
ATOM 721 N N . GLU A 1 89 ? 18.642 -4.993 -7.624 1.00 66.25 89 GLU A N 1
ATOM 722 C CA . GLU A 1 89 ? 17.358 -5.019 -8.341 1.00 66.25 89 GLU A CA 1
ATOM 723 C C . GLU A 1 89 ? 16.352 -3.981 -7.816 1.00 66.25 89 GLU A C 1
ATOM 725 O O . GLU A 1 89 ? 15.229 -3.907 -8.323 1.00 66.25 89 GLU A O 1
ATOM 730 N N . ALA A 1 90 ? 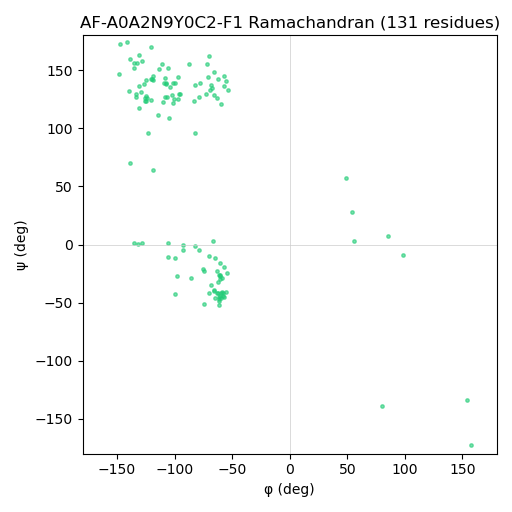16.714 -3.197 -6.792 1.00 68.44 90 ALA A N 1
ATOM 731 C CA . ALA A 1 90 ? 15.822 -2.168 -6.278 1.00 68.44 90 ALA A CA 1
ATOM 732 C C . ALA A 1 90 ? 15.576 -1.057 -7.321 1.00 68.44 90 ALA A C 1
ATOM 734 O O . ALA A 1 90 ? 16.446 -0.767 -8.146 1.00 68.44 90 ALA A O 1
ATOM 735 N N . PRO A 1 91 ? 14.388 -0.430 -7.308 1.00 73.25 91 PRO A N 1
ATOM 736 C CA . PRO A 1 91 ? 14.049 0.596 -8.284 1.00 73.25 91 PRO A CA 1
ATOM 737 C C . PRO A 1 91 ? 14.871 1.878 -8.061 1.00 73.25 91 PRO A C 1
ATOM 739 O O . PRO A 1 91 ? 14.945 2.383 -6.939 1.00 73.25 91 PRO A O 1
ATOM 742 N N . GLU A 1 92 ? 15.442 2.441 -9.129 1.00 80.00 92 GLU A N 1
ATOM 743 C CA . GLU A 1 92 ? 16.115 3.749 -9.105 1.00 80.00 92 GLU A CA 1
ATOM 744 C C . GLU A 1 92 ? 15.274 4.836 -9.772 1.00 80.00 92 GLU A C 1
ATOM 746 O O . GLU A 1 92 ? 14.511 4.583 -10.703 1.00 80.00 92 GLU A O 1
ATOM 751 N N . GLY A 1 93 ? 15.473 6.078 -9.328 1.00 86.75 93 GLY A N 1
ATOM 752 C CA . GLY A 1 93 ? 14.870 7.255 -9.943 1.00 86.75 93 GLY A CA 1
ATOM 753 C C . GLY A 1 93 ? 13.420 7.476 -9.526 1.00 86.75 93 GLY A C 1
ATOM 754 O O . GLY A 1 93 ? 13.072 7.352 -8.350 1.00 86.75 93 GLY A O 1
ATOM 755 N N . MET A 1 94 ? 12.600 7.863 -10.498 1.00 89.88 94 MET A N 1
ATOM 756 C CA . MET A 1 94 ? 11.188 8.179 -10.308 1.00 89.88 94 MET A CA 1
ATOM 757 C C . MET A 1 94 ? 10.324 7.148 -11.028 1.00 89.88 94 MET A C 1
ATOM 759 O O . MET A 1 94 ? 10.733 6.613 -12.056 1.00 89.88 94 MET A O 1
ATOM 763 N N . THR A 1 95 ? 9.127 6.915 -10.509 1.00 90.25 95 THR A N 1
ATOM 764 C CA . THR A 1 95 ? 8.101 6.075 -11.127 1.00 90.25 95 THR A CA 1
ATOM 765 C C . THR A 1 95 ? 6.752 6.768 -11.055 1.00 90.25 95 THR A C 1
ATOM 767 O O . THR A 1 95 ? 6.508 7.570 -10.148 1.00 90.25 95 THR A O 1
ATOM 770 N N . TYR A 1 96 ? 5.881 6.473 -12.011 1.00 91.81 96 TYR A N 1
ATOM 771 C CA . TYR A 1 96 ? 4.522 6.987 -12.027 1.00 91.81 96 TYR A CA 1
ATOM 772 C C . TYR A 1 96 ? 3.535 5.935 -11.520 1.00 91.81 96 TYR A C 1
ATOM 774 O O . TYR A 1 96 ? 3.449 4.835 -12.059 1.00 91.81 96 TYR A O 1
ATOM 782 N N . MET A 1 97 ? 2.757 6.304 -10.503 1.00 93.75 97 MET A N 1
ATOM 783 C CA . MET A 1 97 ? 1.671 5.501 -9.944 1.00 93.75 97 MET A CA 1
ATOM 784 C C . MET A 1 97 ? 0.350 6.220 -10.211 1.00 93.75 97 MET A C 1
ATOM 786 O O . MET A 1 97 ? 0.092 7.291 -9.668 1.00 93.75 97 MET A O 1
ATOM 790 N N . LEU A 1 98 ? -0.486 5.644 -11.074 1.00 93.25 98 LEU A N 1
ATOM 791 C CA . LEU A 1 98 ? -1.776 6.183 -11.520 1.00 93.25 98 LEU A CA 1
ATOM 792 C C . LEU A 1 98 ? -1.700 7.610 -12.097 1.00 93.25 98 LEU A C 1
ATOM 794 O O . LEU A 1 98 ? -2.686 8.347 -12.073 1.00 93.25 98 LEU A O 1
ATOM 798 N N . GLY A 1 99 ? -0.545 7.978 -12.658 1.00 90.81 99 GLY A N 1
ATOM 799 C CA . GLY A 1 99 ? -0.280 9.291 -13.257 1.00 90.81 99 GLY A CA 1
ATOM 800 C C . GLY A 1 99 ? 0.464 10.278 -12.354 1.00 90.81 99 GLY A C 1
ATOM 801 O O . GLY A 1 99 ? 0.927 11.300 -12.860 1.00 90.81 99 GLY A O 1
ATOM 802 N N . ASP A 1 100 ? 0.645 9.959 -11.071 1.00 91.75 100 ASP A N 1
ATOM 803 C CA . ASP A 1 100 ? 1.402 10.777 -10.121 1.00 91.75 100 ASP A CA 1
ATOM 804 C C . ASP A 1 100 ? 2.840 10.261 -9.972 1.00 91.75 100 ASP A C 1
ATOM 806 O O . ASP A 1 100 ? 3.085 9.059 -10.026 1.00 91.75 100 ASP A O 1
ATOM 810 N N . CYS A 1 101 ? 3.804 11.169 -9.803 1.00 90.94 101 CYS A N 1
ATOM 811 C CA . CYS A 1 101 ? 5.235 10.858 -9.820 1.00 90.94 101 CYS A CA 1
ATOM 812 C C . CYS A 1 101 ? 5.798 10.688 -8.400 1.00 90.94 101 CYS A C 1
ATOM 814 O O . CYS A 1 101 ? 5.698 11.600 -7.578 1.00 90.94 101 CYS A O 1
ATOM 816 N N . PHE A 1 102 ? 6.442 9.551 -8.134 1.00 91.38 102 PHE A N 1
ATOM 817 C CA . PHE A 1 102 ? 7.014 9.181 -6.837 1.00 91.38 102 PHE A CA 1
ATOM 818 C C . PHE A 1 102 ? 8.453 8.688 -6.978 1.00 91.38 102 PHE A C 1
ATOM 820 O O . PHE A 1 102 ? 8.896 8.321 -8.066 1.00 91.38 102 PHE A O 1
ATOM 827 N N . ALA A 1 103 ? 9.196 8.655 -5.872 1.00 90.75 103 ALA A N 1
ATOM 828 C CA . ALA A 1 103 ? 10.496 7.994 -5.850 1.00 90.75 103 ALA A CA 1
ATOM 829 C C . ALA A 1 103 ? 10.298 6.490 -6.063 1.00 90.75 103 ALA A C 1
ATOM 831 O O . ALA A 1 103 ? 9.531 5.863 -5.345 1.00 90.75 103 ALA A O 1
ATOM 832 N N . ALA A 1 104 ? 11.009 5.877 -7.006 1.00 90.44 104 ALA A N 1
ATOM 833 C CA . ALA A 1 104 ? 10.825 4.458 -7.306 1.00 90.44 104 ALA A CA 1
ATOM 834 C C . ALA A 1 104 ? 11.133 3.557 -6.088 1.00 90.44 104 ALA A C 1
ATOM 836 O O . ALA A 1 104 ? 10.527 2.496 -5.917 1.00 90.44 104 ALA A O 1
ATOM 837 N N . SER A 1 105 ? 12.001 4.023 -5.185 1.00 91.25 105 SER A N 1
ATOM 838 C CA . SER A 1 105 ? 12.310 3.380 -3.904 1.00 91.25 105 SER A CA 1
ATOM 839 C C . SER A 1 105 ? 11.133 3.320 -2.922 1.00 91.25 105 SER A C 1
ATOM 841 O O . SER A 1 105 ? 11.228 2.595 -1.934 1.00 91.25 105 SER A O 1
ATOM 843 N N . SER A 1 106 ? 10.025 4.029 -3.172 1.00 92.75 106 SER A N 1
ATOM 844 C CA . SER A 1 106 ? 8.791 3.913 -2.384 1.00 92.75 106 SER A CA 1
ATOM 845 C C . SER A 1 106 ? 7.911 2.730 -2.795 1.00 92.75 106 SER A C 1
ATOM 847 O O . SER A 1 106 ? 6.856 2.504 -2.199 1.00 92.75 106 SER A O 1
ATOM 849 N N . THR A 1 107 ? 8.332 1.965 -3.807 1.00 92.88 107 THR A N 1
ATOM 850 C CA . THR A 1 107 ? 7.538 0.884 -4.391 1.00 92.88 107 THR A CA 1
ATOM 851 C C . THR A 1 107 ? 8.104 -0.504 -4.109 1.00 92.88 107 THR A C 1
ATOM 853 O O . THR A 1 107 ? 9.302 -0.713 -3.887 1.00 92.88 107 THR A O 1
ATOM 856 N N . VAL A 1 108 ? 7.211 -1.490 -4.143 1.00 92.62 108 VAL A N 1
ATOM 857 C CA . VAL A 1 108 ? 7.533 -2.911 -4.017 1.00 92.62 108 VAL A CA 1
ATOM 858 C C . VAL A 1 108 ? 6.773 -3.722 -5.060 1.00 92.62 108 VAL A C 1
ATOM 860 O O . VAL A 1 108 ? 5.706 -3.335 -5.525 1.00 92.62 108 VAL A O 1
ATOM 863 N N . ARG A 1 109 ? 7.297 -4.903 -5.392 1.00 92.19 109 ARG A N 1
ATOM 864 C CA . ARG A 1 109 ? 6.600 -5.907 -6.222 1.00 92.19 109 ARG A CA 1
ATOM 865 C C . ARG A 1 109 ? 6.091 -7.097 -5.408 1.00 92.19 109 ARG A C 1
ATOM 867 O O . ARG A 1 109 ? 5.319 -7.918 -5.897 1.00 92.19 109 ARG A O 1
ATOM 874 N N . ASN A 1 110 ? 6.517 -7.206 -4.149 1.00 92.50 110 ASN A N 1
ATOM 875 C CA . ASN A 1 110 ? 6.114 -8.287 -3.262 1.00 92.50 110 ASN A CA 1
ATOM 876 C C . ASN A 1 110 ? 4.750 -7.984 -2.629 1.00 92.50 110 ASN A C 1
ATOM 878 O O . ASN A 1 110 ? 4.661 -7.325 -1.594 1.00 92.50 110 ASN A O 1
ATOM 882 N N . PHE A 1 111 ? 3.688 -8.515 -3.233 1.00 95.56 111 PHE A N 1
ATOM 883 C CA . PHE A 1 111 ? 2.320 -8.316 -2.757 1.00 95.56 111 PHE A CA 1
ATOM 884 C C . PHE A 1 111 ? 2.077 -8.845 -1.329 1.00 95.56 111 PHE A C 1
ATOM 886 O O . PHE A 1 111 ? 1.262 -8.300 -0.590 1.00 95.56 111 PHE A O 1
ATOM 893 N N . THR A 1 112 ? 2.838 -9.846 -0.875 1.00 95.06 112 THR A N 1
ATOM 894 C CA . THR A 1 112 ? 2.748 -10.342 0.508 1.00 95.06 112 THR A CA 1
ATOM 895 C C . THR A 1 112 ? 3.113 -9.259 1.528 1.00 95.06 112 THR A C 1
ATOM 897 O O . THR A 1 112 ? 2.534 -9.223 2.612 1.00 95.06 112 THR A O 1
ATOM 900 N N . MET A 1 113 ? 4.029 -8.341 1.187 1.00 94.62 113 MET A N 1
ATOM 901 C CA . MET A 1 113 ? 4.356 -7.202 2.056 1.00 94.62 113 MET A CA 1
ATOM 902 C C . MET A 1 113 ? 3.170 -6.247 2.200 1.00 94.62 113 MET A C 1
ATOM 904 O O . MET A 1 113 ? 2.908 -5.772 3.299 1.00 94.62 113 MET A O 1
ATOM 908 N N . VAL A 1 114 ? 2.424 -6.019 1.116 1.00 96.75 114 VAL A N 1
ATOM 909 C CA . VAL A 1 114 ? 1.212 -5.188 1.126 1.00 96.75 114 VAL A CA 1
ATOM 910 C C . VAL A 1 114 ? 0.165 -5.781 2.069 1.00 96.75 114 VAL A C 1
ATOM 912 O O . VAL A 1 114 ? -0.338 -5.079 2.944 1.00 96.75 114 VAL A O 1
ATOM 915 N N . ILE A 1 115 ? -0.106 -7.087 1.957 1.00 96.38 115 ILE A N 1
ATOM 916 C CA . ILE A 1 115 ? -1.046 -7.785 2.850 1.00 96.38 115 ILE A CA 1
ATOM 917 C C . ILE A 1 115 ? -0.610 -7.655 4.314 1.00 96.38 115 ILE A C 1
ATOM 919 O O . ILE A 1 115 ? -1.441 -7.384 5.179 1.00 96.38 115 ILE A O 1
ATOM 923 N N . HIS A 1 116 ? 0.683 -7.842 4.597 1.00 95.31 116 HIS A N 1
ATOM 924 C CA . HIS A 1 116 ? 1.213 -7.761 5.957 1.00 95.31 116 HIS A CA 1
ATOM 925 C C . HIS A 1 116 ? 1.006 -6.369 6.568 1.00 95.31 116 HIS A C 1
ATOM 927 O O . HIS A 1 116 ? 0.488 -6.258 7.676 1.00 95.31 116 HIS A O 1
ATOM 933 N N . VAL A 1 117 ? 1.337 -5.321 5.815 1.00 96.25 117 VAL A N 1
ATOM 934 C CA . VAL A 1 117 ? 1.191 -3.928 6.245 1.00 96.25 117 VAL A CA 1
ATOM 935 C C . VAL A 1 117 ? -0.275 -3.572 6.532 1.00 96.25 117 VAL A C 1
ATOM 937 O O . VAL A 1 117 ? -0.585 -3.008 7.579 1.00 96.25 117 VAL A O 1
ATOM 940 N N . PHE A 1 118 ? -1.205 -3.956 5.653 1.00 96.62 118 PHE A N 1
ATOM 941 C CA . PHE A 1 118 ? -2.634 -3.703 5.871 1.00 96.62 118 PHE A CA 1
ATOM 942 C C . PHE A 1 118 ? -3.218 -4.515 7.033 1.00 96.62 118 PHE A C 1
ATOM 944 O O . PHE A 1 118 ? -4.093 -4.026 7.748 1.00 96.62 118 PHE A O 1
ATOM 951 N N . ALA A 1 119 ? -2.751 -5.749 7.241 1.00 94.44 119 ALA A N 1
ATOM 952 C CA . ALA A 1 119 ? -3.168 -6.563 8.378 1.00 94.44 119 ALA A CA 1
ATOM 953 C C . ALA A 1 119 ? -2.707 -5.957 9.714 1.00 94.44 119 ALA A C 1
ATOM 955 O O . ALA A 1 119 ? -3.483 -5.951 10.676 1.00 94.44 119 ALA A O 1
ATOM 956 N N . GLU A 1 120 ? -1.483 -5.420 9.767 1.00 94.50 120 GLU A N 1
ATOM 957 C CA . GLU A 1 120 ? -0.986 -4.693 10.937 1.00 94.50 120 GLU A CA 1
ATOM 958 C C . GLU A 1 120 ? -1.850 -3.456 11.198 1.00 94.50 120 GLU A C 1
ATOM 960 O O . GLU A 1 120 ? -2.436 -3.356 12.277 1.00 94.50 120 GLU A O 1
ATOM 965 N N . PHE A 1 121 ? -2.058 -2.608 10.183 1.00 94.50 121 PHE A N 1
ATOM 966 C CA . PHE A 1 121 ? -2.875 -1.399 10.310 1.00 94.50 121 PHE A CA 1
ATOM 967 C C . PHE A 1 121 ? -4.308 -1.685 10.773 1.00 94.50 121 PHE A C 1
ATOM 969 O O . PHE A 1 121 ? -4.823 -1.026 11.677 1.00 94.50 121 PHE A O 1
ATOM 976 N N . LEU A 1 122 ? -4.969 -2.695 10.203 1.00 92.44 122 LEU A N 1
ATOM 977 C CA . LEU A 1 122 ? -6.327 -3.056 10.610 1.00 92.44 122 LEU A CA 1
ATOM 978 C C . LEU A 1 122 ? -6.377 -3.443 12.100 1.00 92.44 122 LEU A C 1
ATOM 980 O O . LEU A 1 122 ? -7.270 -3.009 12.835 1.00 92.44 122 LEU A O 1
ATOM 984 N N . THR A 1 123 ? -5.378 -4.201 12.556 1.00 89.81 123 THR A N 1
ATOM 985 C CA . THR A 1 123 ? -5.299 -4.736 13.921 1.00 89.81 123 THR A CA 1
ATOM 986 C C . THR A 1 123 ? -4.933 -3.660 14.943 1.00 89.81 123 THR A C 1
ATOM 988 O O . THR A 1 123 ? -5.622 -3.499 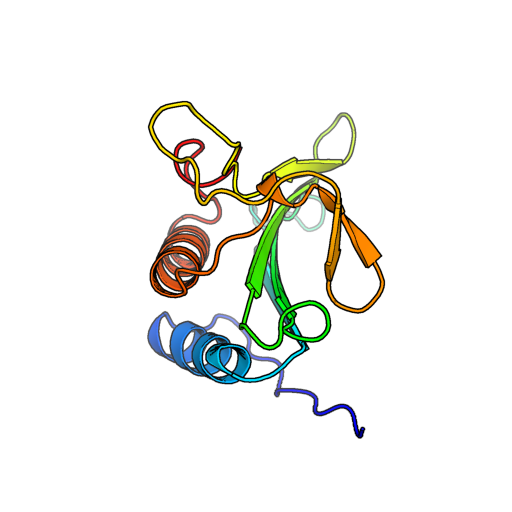15.950 1.00 89.81 123 THR A O 1
ATOM 991 N N . THR A 1 124 ? -3.866 -2.903 14.698 1.00 89.12 124 THR A N 1
ATOM 992 C CA . THR A 1 124 ? -3.272 -1.978 15.680 1.00 89.12 124 THR A CA 1
ATOM 993 C C . THR A 1 124 ? -3.739 -0.541 15.469 1.00 89.12 124 THR A C 1
ATOM 995 O O . THR A 1 124 ? -3.882 0.214 16.424 1.00 89.12 124 THR A O 1
ATOM 998 N N . GLY A 1 125 ? -4.093 -0.187 14.234 1.00 88.75 125 GLY A N 1
ATOM 999 C CA . GLY A 1 125 ? -4.335 1.187 13.806 1.00 88.75 125 GLY A CA 1
ATOM 1000 C C . GLY A 1 125 ? -3.089 1.947 13.388 1.00 88.75 125 GLY A C 1
ATOM 1001 O O . GLY A 1 125 ? -3.210 3.133 13.147 1.00 88.75 125 GLY A O 1
ATOM 1002 N N . ASP A 1 126 ? -1.941 1.279 13.306 1.00 91.25 126 ASP A N 1
ATOM 1003 C CA . ASP A 1 126 ? -0.656 1.836 12.892 1.00 91.25 126 ASP A CA 1
ATOM 1004 C C . ASP A 1 126 ? 0.160 0.742 12.168 1.00 91.25 126 ASP A C 1
ATOM 1006 O O . ASP A 1 126 ? -0.226 -0.426 12.137 1.00 91.25 126 ASP A O 1
ATOM 1010 N N . VAL A 1 127 ? 1.295 1.093 11.579 1.00 93.06 127 VAL A N 1
ATOM 1011 C CA . VAL A 1 127 ? 2.236 0.152 10.969 1.00 93.06 127 VAL A CA 1
ATOM 1012 C C . VAL A 1 127 ? 3.621 0.377 11.556 1.00 93.06 127 VAL A C 1
ATOM 1014 O O . VAL A 1 127 ? 4.062 1.514 11.722 1.00 93.06 127 VAL A O 1
ATOM 1017 N N . SER A 1 128 ? 4.342 -0.705 11.848 1.00 92.25 128 SER A N 1
ATOM 1018 C CA . SER A 1 128 ? 5.703 -0.622 12.368 1.00 92.25 128 SER A CA 1
ATOM 1019 C C . SER A 1 128 ? 6.632 0.190 11.458 1.00 92.25 128 SER A C 1
ATOM 1021 O O . SER A 1 128 ? 6.656 0.006 10.239 1.00 92.25 128 SER A O 1
ATOM 1023 N N . LYS A 1 129 ? 7.512 0.997 12.070 1.00 91.12 129 LYS A N 1
ATOM 1024 C CA . LYS A 1 129 ? 8.584 1.729 11.367 1.00 91.12 129 LYS A CA 1
ATOM 1025 C C . LYS A 1 129 ? 9.588 0.826 10.638 1.00 91.12 129 LYS A C 1
ATOM 1027 O O . LYS A 1 129 ? 10.335 1.285 9.784 1.00 91.12 129 LYS A O 1
ATOM 1032 N N . ASN A 1 130 ? 9.601 -0.466 10.966 1.00 88.50 130 ASN A N 1
ATOM 1033 C CA . ASN A 1 130 ? 10.401 -1.456 10.248 1.00 88.50 130 ASN A CA 1
ATOM 1034 C C . ASN A 1 130 ? 9.796 -1.833 8.886 1.00 88.50 130 ASN A C 1
ATOM 1036 O O . ASN A 1 130 ? 10.509 -2.374 8.045 1.00 88.50 130 ASN A O 1
ATOM 1040 N N . LEU A 1 131 ? 8.493 -1.605 8.684 1.00 89.69 131 LEU A N 1
ATOM 1041 C CA . LEU A 1 131 ? 7.800 -1.880 7.425 1.00 89.69 131 LEU A CA 1
ATOM 1042 C C . LEU A 1 131 ? 7.613 -0.615 6.584 1.00 89.69 131 LEU A C 1
ATOM 1044 O O . LEU A 1 131 ? 7.821 -0.677 5.374 1.00 89.69 131 LEU A O 1
ATOM 1048 N N . LEU A 1 132 ? 7.240 0.506 7.214 1.00 93.44 132 LEU A N 1
ATOM 1049 C CA . LEU A 1 132 ? 7.044 1.803 6.558 1.00 93.44 132 LEU A CA 1
ATOM 1050 C C . LEU A 1 132 ? 7.809 2.899 7.303 1.00 93.44 132 LEU A C 1
ATOM 1052 O O . LEU A 1 132 ? 7.657 3.023 8.518 1.00 93.44 132 LEU A O 1
ATOM 1056 N N . ASN A 1 133 ? 8.579 3.713 6.585 1.00 89.00 133 ASN A N 1
ATOM 1057 C CA . ASN A 1 133 ? 9.416 4.774 7.148 1.00 89.00 133 ASN A CA 1
ATOM 1058 C C . ASN A 1 133 ? 9.200 6.109 6.434 1.00 89.00 133 ASN A C 1
ATOM 1060 O O . ASN A 1 133 ? 8.726 6.090 5.274 1.00 89.00 133 ASN A O 1
#

InterPro domains:
  IPR054205 Protein of unknown function DUF6911 [PF21852] (5-131)

pLDDT: mean 87.38, std 11.68, range [52.78, 97.94]

Organism: NCBI:txid1196083

Solvent-accessible surface area (backbone atoms only — not comparable to full-atom values): 7900 Å² total; per-residue (Å²): 136,85,89,82,80,78,83,89,77,77,88,69,51,73,66,57,48,50,57,58,52,56,58,44,67,85,35,71,48,71,51,74,51,77,46,71,77,48,99,48,97,82,47,54,43,34,37,40,35,40,40,22,30,31,90,87,72,82,47,61,33,35,33,46,41,41,37,35,53,52,99,90,48,74,49,74,28,22,39,78,35,61,66,40,99,91,35,82,82,38,43,71,67,68,37,66,54,93,83,45,82,42,57,22,21,36,42,47,69,60,62,67,57,55,54,50,50,52,53,39,27,73,72,74,64,49,67,57,68,91,66,32,82

Radius of gyration: 15.21 Å; Cα contacts (8 Å, |Δi|>4): 213; chains: 1; bounding box: 44×32×40 Å

Foldseek 3Di:
DDDDDDDDDDLDDLVRVVVVLVVLLQDFDKDKDKDAPDPDPPGKIWMKMKGWDCVPPVATKIKIWIWTQDPVGIDIWAAAQDDDPVCVPQDQDWDDTVRDIDGSRRMDRPSVLVSVQVVCCSVPVHGDVVSID